Protein AF-A0A351VJR2-F1 (afdb_monomer)

Mean predicted aligned error: 14.45 Å

Sequence (163 aa):
MSDQQDYDGIKYRDEKKSPGIFRVLFVLLVVWGVIYMGYYLFSGWSSRSEADAARKARDEMKQTAHMAAEVSGAGVAGSGHKIETYIAAGKQLYGNLCVACHGESAKGGIGPDLTVSKFRYGKERPDITKSISEGRPGGMPAFSSQINREQIESLVEYVLSLK

Structure (mmCIF, N/CA/C/O backbone):
data_AF-A0A351VJR2-F1
#
_entry.id   AF-A0A351VJR2-F1
#
loop_
_atom_site.group_PDB
_atom_site.id
_atom_site.type_symbol
_atom_site.label_atom_id
_atom_site.label_alt_id
_atom_site.label_comp_id
_atom_site.label_asym_id
_atom_site.label_entity_id
_atom_site.label_seq_id
_atom_site.pdbx_PDB_ins_code
_atom_site.Cartn_x
_atom_site.Cartn_y
_atom_site.Cartn_z
_atom_site.occupancy
_atom_site.B_iso_or_equiv
_atom_site.auth_seq_id
_atom_site.auth_comp_id
_atom_site.auth_asym_id
_atom_site.auth_atom_id
_atom_site.pdbx_PDB_model_num
ATOM 1 N N . MET A 1 1 ? 50.748 -13.769 -37.964 1.00 44.12 1 MET A N 1
ATOM 2 C CA . MET A 1 1 ? 50.508 -14.557 -36.742 1.00 44.12 1 MET A CA 1
ATOM 3 C C . MET A 1 1 ? 49.679 -13.710 -35.794 1.00 44.12 1 MET A C 1
ATOM 5 O O . MET A 1 1 ? 50.152 -12.647 -35.422 1.00 44.12 1 MET A O 1
ATOM 9 N N . SER A 1 2 ? 48.442 -14.099 -35.483 1.00 56.88 2 SER A N 1
ATOM 10 C CA . SER A 1 2 ? 47.710 -13.514 -34.353 1.00 56.88 2 SER A CA 1
ATOM 11 C C . SER A 1 2 ? 48.223 -14.184 -33.083 1.00 56.88 2 SER A C 1
ATOM 13 O O . SER A 1 2 ? 48.148 -15.408 -32.982 1.00 56.88 2 SER A O 1
ATOM 15 N N . ASP A 1 3 ? 48.797 -13.391 -32.188 1.00 64.00 3 ASP A N 1
ATOM 16 C CA . ASP A 1 3 ? 49.239 -13.818 -30.863 1.00 64.00 3 ASP A CA 1
ATOM 17 C C . ASP A 1 3 ? 48.009 -14.336 -30.102 1.00 64.00 3 ASP A C 1
ATOM 19 O O . ASP A 1 3 ? 46.998 -13.647 -30.016 1.00 64.00 3 ASP A O 1
ATOM 23 N N . GLN A 1 4 ? 48.015 -15.601 -29.689 1.00 63.06 4 GLN A N 1
ATOM 24 C CA . GLN A 1 4 ? 46.906 -16.214 -28.961 1.00 63.06 4 GLN A CA 1
ATOM 25 C C . GLN A 1 4 ? 47.406 -16.445 -27.545 1.00 63.06 4 GLN A C 1
ATOM 27 O O . GLN A 1 4 ? 48.154 -17.391 -27.305 1.00 63.06 4 GLN A O 1
ATOM 32 N N . GLN A 1 5 ? 47.042 -15.547 -26.630 1.00 69.06 5 GLN A N 1
ATOM 33 C CA . GLN A 1 5 ? 47.442 -15.666 -25.235 1.00 69.06 5 GLN A CA 1
ATOM 34 C C . GLN A 1 5 ? 46.756 -16.880 -24.600 1.00 69.06 5 GLN A C 1
ATOM 36 O O . GLN A 1 5 ? 45.525 -16.987 -24.584 1.00 69.06 5 GLN A O 1
ATOM 41 N N . ASP A 1 6 ? 47.580 -17.807 -24.117 1.00 72.88 6 ASP A N 1
ATOM 42 C CA . ASP A 1 6 ? 47.162 -19.011 -23.411 1.00 72.88 6 ASP A CA 1
ATOM 43 C C . ASP A 1 6 ? 47.320 -18.768 -21.910 1.00 72.88 6 ASP A C 1
ATOM 45 O O . ASP A 1 6 ? 48.432 -18.606 -21.400 1.00 72.88 6 ASP A O 1
ATOM 49 N N . TYR A 1 7 ? 46.188 -18.698 -21.218 1.00 72.06 7 TYR A N 1
ATOM 50 C CA . TYR A 1 7 ? 46.136 -18.661 -19.765 1.00 72.06 7 TYR A CA 1
ATOM 51 C C . TYR A 1 7 ? 45.310 -19.858 -19.311 1.00 72.06 7 TYR A C 1
ATOM 53 O O . TYR A 1 7 ? 44.128 -19.954 -19.644 1.00 72.06 7 TYR A O 1
ATOM 61 N N . ASP A 1 8 ? 45.932 -20.762 -18.554 1.00 80.00 8 ASP A N 1
ATOM 62 C CA . ASP A 1 8 ? 45.262 -21.916 -17.936 1.00 80.00 8 ASP A CA 1
ATOM 63 C C . ASP A 1 8 ? 44.480 -22.795 -18.942 1.00 80.00 8 ASP A C 1
ATOM 65 O O . ASP A 1 8 ? 43.376 -23.269 -18.680 1.00 80.00 8 ASP A O 1
ATOM 69 N N . GLY A 1 9 ? 45.022 -22.962 -20.157 1.00 80.56 9 GLY A N 1
ATOM 70 C CA . GLY A 1 9 ? 44.431 -23.784 -21.217 1.00 80.56 9 GLY A CA 1
ATOM 71 C C . GLY A 1 9 ? 43.232 -23.152 -21.934 1.00 80.56 9 GLY A C 1
ATOM 72 O O . GLY A 1 9 ? 42.691 -23.754 -22.868 1.00 80.56 9 GLY A O 1
ATOM 73 N N . ILE A 1 10 ? 42.813 -21.942 -21.545 1.00 79.94 10 ILE A N 1
ATOM 74 C CA . ILE A 1 10 ? 41.771 -21.182 -22.236 1.00 79.94 10 ILE A CA 1
ATOM 75 C C . ILE A 1 10 ? 42.430 -20.295 -23.286 1.00 79.94 10 ILE A C 1
ATOM 77 O O . ILE A 1 10 ? 43.170 -19.357 -22.993 1.00 79.94 10 ILE A O 1
ATOM 81 N N . LYS A 1 11 ? 42.101 -20.580 -24.544 1.00 78.44 11 LYS A N 1
ATOM 82 C CA . LYS A 1 11 ? 42.585 -19.820 -25.690 1.00 78.44 11 LYS A CA 1
ATOM 83 C C . LYS A 1 11 ? 41.692 -18.614 -25.947 1.00 78.44 11 LYS A C 1
ATOM 85 O O . LYS A 1 11 ? 40.603 -18.751 -26.510 1.00 78.44 11 LYS A O 1
ATOM 90 N N . TYR A 1 12 ? 42.171 -17.426 -25.600 1.00 78.19 12 TYR A N 1
ATOM 91 C CA . TYR A 1 12 ? 41.471 -16.188 -25.920 1.00 78.19 12 TYR A CA 1
ATOM 92 C C . TYR A 1 12 ? 41.685 -15.844 -27.390 1.00 78.19 12 TYR A C 1
ATOM 94 O O . TYR A 1 12 ? 42.785 -15.943 -27.930 1.00 78.19 12 TYR A O 1
ATOM 102 N N . ARG A 1 13 ? 40.602 -15.505 -28.086 1.00 76.38 13 ARG A N 1
ATOM 103 C CA . ARG A 1 13 ? 40.703 -15.001 -29.452 1.00 76.38 13 ARG A CA 1
ATOM 104 C C . ARG A 1 13 ? 40.931 -13.500 -29.374 1.00 76.38 13 ARG A C 1
ATOM 106 O O . ARG A 1 13 ? 40.035 -12.782 -28.938 1.00 76.38 13 ARG A O 1
ATOM 113 N N . ASP A 1 14 ? 42.070 -13.042 -29.878 1.00 70.12 14 ASP A N 1
ATOM 114 C CA . ASP A 1 14 ? 42.384 -11.619 -30.038 1.00 70.12 14 ASP A CA 1
ATOM 115 C C . ASP A 1 14 ? 41.579 -10.994 -31.193 1.00 70.12 14 ASP A C 1
ATOM 117 O O . ASP A 1 14 ? 42.102 -10.504 -32.196 1.00 70.12 14 ASP A O 1
ATOM 121 N N . GLU A 1 15 ? 40.251 -11.014 -31.074 1.00 72.06 15 GLU A N 1
ATOM 122 C CA . GLU A 1 15 ? 39.351 -10.315 -31.983 1.00 72.06 15 GLU A CA 1
ATOM 123 C C . GLU A 1 15 ? 39.239 -8.850 -31.544 1.00 72.06 15 GLU A C 1
ATOM 125 O O . GLU A 1 15 ? 38.306 -8.421 -30.871 1.00 72.06 15 GLU A O 1
ATOM 130 N N . LYS A 1 16 ? 40.241 -8.056 -31.937 1.00 72.06 16 LYS A N 1
ATOM 131 C CA . LYS A 1 16 ? 40.398 -6.639 -31.553 1.00 72.06 16 LYS A CA 1
ATOM 132 C C . LYS A 1 16 ? 39.226 -5.734 -31.979 1.00 72.06 16 LYS A C 1
ATOM 134 O O . LYS A 1 16 ? 39.114 -4.598 -31.520 1.00 72.06 16 LYS A O 1
ATOM 139 N N . LYS A 1 17 ? 38.366 -6.196 -32.892 1.00 78.31 17 LYS A N 1
ATOM 140 C CA . LYS A 1 17 ? 37.280 -5.417 -33.497 1.00 78.31 17 LYS A CA 1
ATOM 141 C C . LYS A 1 17 ? 35.935 -5.913 -32.969 1.00 78.31 17 LYS A C 1
ATOM 143 O O . LYS A 1 17 ? 35.483 -6.984 -33.344 1.00 78.31 17 LYS A O 1
ATOM 148 N N . SER A 1 18 ? 35.259 -5.100 -32.157 1.00 81.44 18 SER A N 1
ATOM 149 C CA . SER A 1 18 ? 33.930 -5.447 -31.636 1.00 81.44 18 SER A CA 1
ATOM 150 C C . SER A 1 18 ? 32.904 -5.659 -32.762 1.00 81.44 18 SER A C 1
ATOM 152 O O . SER A 1 18 ? 33.013 -5.001 -33.807 1.00 81.44 18 SER A O 1
ATOM 154 N N . PRO A 1 19 ? 31.886 -6.521 -32.580 1.00 88.44 19 PRO A N 1
ATOM 155 C CA . PRO A 1 19 ? 30.854 -6.758 -33.588 1.00 88.44 19 PRO A CA 1
ATOM 156 C C . PRO A 1 19 ? 30.197 -5.452 -34.057 1.00 88.44 19 PRO A C 1
ATOM 158 O O . PRO A 1 19 ? 29.906 -4.564 -33.255 1.00 88.44 19 PRO A O 1
ATOM 161 N N . GLY A 1 20 ? 29.958 -5.309 -35.365 1.00 88.81 20 GLY A N 1
ATOM 162 C CA . GLY A 1 20 ? 29.411 -4.068 -35.937 1.00 88.81 20 GLY A CA 1
ATOM 163 C C . GLY A 1 20 ? 28.050 -3.684 -35.347 1.00 88.81 20 GLY A C 1
ATOM 164 O O . GLY A 1 20 ? 27.839 -2.525 -34.998 1.00 88.81 20 GLY A O 1
ATOM 165 N N . ILE A 1 21 ? 27.176 -4.676 -35.143 1.00 90.94 21 ILE A N 1
ATOM 166 C CA . ILE A 1 21 ? 25.857 -4.484 -34.525 1.00 90.94 21 ILE A CA 1
ATOM 167 C C . ILE A 1 21 ? 25.976 -3.932 -33.099 1.00 90.94 21 ILE A C 1
ATOM 169 O O . ILE A 1 21 ? 25.245 -3.022 -32.726 1.00 90.94 21 ILE A O 1
ATOM 173 N N . PHE A 1 22 ? 26.955 -4.418 -32.328 1.00 91.31 22 PHE A N 1
ATOM 174 C CA . PHE A 1 22 ? 27.180 -3.982 -30.953 1.00 91.31 22 PHE A CA 1
ATOM 175 C C . PHE A 1 22 ? 27.581 -2.507 -30.905 1.00 91.31 22 PHE A C 1
ATOM 177 O O . PHE A 1 22 ? 27.059 -1.752 -30.093 1.00 91.31 22 PHE A O 1
ATOM 184 N N . ARG A 1 23 ? 28.449 -2.066 -31.824 1.00 91.12 23 ARG A N 1
ATOM 185 C CA . ARG A 1 23 ? 28.842 -0.653 -31.915 1.00 91.12 23 ARG A CA 1
ATOM 186 C C . ARG A 1 23 ? 27.672 0.255 -32.285 1.00 91.12 23 ARG A C 1
ATOM 188 O O . ARG A 1 23 ? 27.536 1.316 -31.688 1.00 91.12 23 ARG A O 1
ATOM 195 N N . VAL A 1 24 ? 26.819 -0.165 -33.220 1.00 94.56 24 VAL A N 1
ATOM 196 C CA . VAL A 1 24 ? 25.620 0.601 -33.599 1.00 94.56 24 VAL A CA 1
ATOM 197 C C . VAL A 1 24 ? 24.644 0.703 -32.428 1.00 94.56 24 VAL A C 1
ATOM 199 O O . VAL A 1 24 ? 24.216 1.806 -32.103 1.00 94.56 24 VAL A O 1
ATOM 202 N N . LEU A 1 25 ? 24.341 -0.412 -31.754 1.00 95.25 25 LEU A N 1
ATOM 203 C CA . LEU A 1 25 ? 23.444 -0.422 -30.594 1.00 95.25 25 LEU A CA 1
ATOM 204 C C . LEU A 1 25 ? 23.984 0.436 -29.445 1.00 95.25 25 LEU A C 1
ATOM 206 O O . LEU A 1 25 ? 23.231 1.200 -28.847 1.00 95.25 25 LEU A O 1
ATOM 210 N N . PHE A 1 26 ? 25.287 0.350 -29.170 1.00 95.00 26 PHE A N 1
ATOM 211 C CA . PHE A 1 26 ? 25.934 1.144 -28.129 1.00 95.00 26 PHE A CA 1
ATOM 212 C C . PHE A 1 26 ? 25.830 2.648 -28.413 1.00 95.00 26 PHE A C 1
ATOM 214 O O . PHE A 1 26 ? 25.405 3.410 -27.548 1.00 95.00 26 PHE A O 1
ATOM 221 N N . VAL A 1 27 ? 26.150 3.081 -29.638 1.00 96.00 27 VAL A N 1
ATOM 222 C CA . VAL A 1 27 ? 26.054 4.499 -30.021 1.00 96.00 27 VAL A CA 1
ATOM 223 C C . VAL A 1 27 ? 24.601 4.978 -30.025 1.00 96.00 27 VAL A C 1
ATOM 225 O O . VAL A 1 27 ? 24.332 6.078 -29.550 1.00 96.00 27 VAL A O 1
ATOM 228 N N . LEU A 1 28 ? 23.657 4.157 -30.493 1.00 97.38 28 LEU A N 1
ATOM 229 C CA . LEU A 1 28 ? 22.229 4.485 -30.470 1.00 97.38 28 LEU A CA 1
ATOM 230 C C . LEU A 1 28 ? 21.750 4.726 -29.035 1.00 97.38 28 LEU A C 1
ATOM 232 O O . LEU A 1 28 ? 21.134 5.753 -28.774 1.00 97.38 28 LEU A O 1
ATOM 236 N N . LEU A 1 29 ? 22.077 3.831 -28.100 1.00 97.56 29 LEU A N 1
ATOM 237 C CA . LEU A 1 29 ? 21.681 3.968 -26.698 1.00 97.56 29 LEU A CA 1
ATOM 238 C C . LEU A 1 29 ? 22.261 5.234 -26.056 1.00 97.56 29 LEU A C 1
ATOM 240 O O . LEU A 1 29 ? 21.551 5.935 -25.337 1.00 97.56 29 LEU A O 1
ATOM 244 N N . VAL A 1 30 ? 23.520 5.566 -26.355 1.00 97.19 30 VAL A N 1
ATOM 245 C CA . VAL A 1 30 ? 24.149 6.804 -25.873 1.00 97.19 30 VAL A CA 1
ATOM 246 C C . VAL A 1 30 ? 23.442 8.037 -26.443 1.00 97.19 30 VAL A C 1
ATOM 248 O O . VAL A 1 30 ? 23.075 8.931 -25.684 1.00 97.19 30 VAL A O 1
ATOM 251 N N . VAL A 1 31 ? 23.195 8.082 -27.756 1.00 97.81 31 VAL A N 1
ATOM 252 C CA . VAL A 1 31 ? 22.493 9.205 -28.404 1.00 97.81 31 VAL A CA 1
ATOM 253 C C . VAL A 1 31 ? 21.067 9.343 -27.869 1.00 97.81 31 VAL A C 1
ATOM 255 O O . VAL A 1 31 ? 20.645 10.445 -27.525 1.00 97.81 31 VAL A O 1
ATOM 258 N N . TRP A 1 32 ? 20.342 8.232 -27.732 1.00 97.62 32 TRP A N 1
ATOM 259 C CA . TRP A 1 32 ? 18.997 8.210 -27.164 1.00 97.62 32 TRP A CA 1
ATOM 260 C C . TRP A 1 32 ? 18.988 8.712 -25.718 1.00 97.62 32 TRP A C 1
ATOM 262 O O . TRP A 1 32 ? 18.158 9.547 -25.378 1.00 97.62 32 TRP A O 1
ATOM 272 N N . GLY A 1 33 ? 19.948 8.285 -24.892 1.00 97.06 33 GLY A N 1
ATOM 273 C CA . GLY A 1 33 ? 20.087 8.747 -23.511 1.00 97.06 33 GLY A CA 1
ATOM 274 C C . GLY A 1 33 ? 20.355 10.250 -23.405 1.00 97.06 33 GLY A C 1
ATOM 275 O O . GLY A 1 33 ? 19.752 10.919 -22.568 1.00 97.06 33 GLY A O 1
ATOM 276 N N . VAL A 1 34 ? 21.199 10.807 -24.28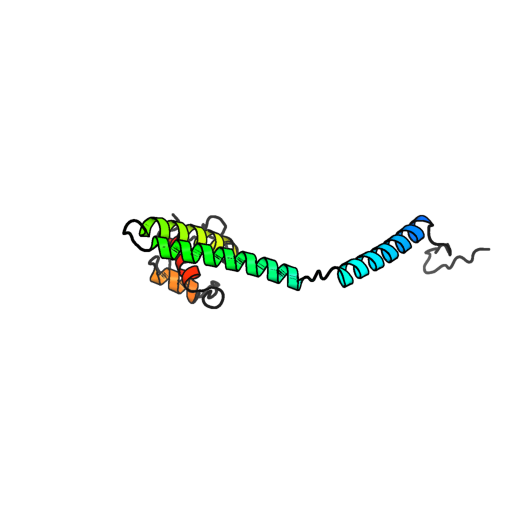1 1.00 96.81 34 VAL A N 1
ATOM 277 C CA . VAL A 1 34 ? 21.468 12.257 -24.323 1.00 96.81 34 VAL A CA 1
ATOM 278 C C . VAL A 1 34 ? 20.227 13.040 -24.760 1.00 96.81 34 VAL A C 1
ATOM 280 O O . VAL A 1 34 ? 19.892 14.045 -24.134 1.00 96.81 34 VAL A O 1
ATOM 283 N N . ILE A 1 35 ? 19.510 12.569 -25.785 1.00 96.06 35 ILE A N 1
ATOM 284 C CA . ILE A 1 35 ? 18.254 13.188 -26.241 1.00 96.06 35 ILE A CA 1
ATOM 285 C C . ILE A 1 35 ? 17.192 13.128 -25.138 1.00 96.06 35 ILE A C 1
ATOM 287 O O . ILE A 1 35 ? 16.550 14.137 -24.853 1.00 96.06 35 ILE A O 1
ATOM 291 N N . TYR A 1 36 ? 17.031 11.972 -24.492 1.00 94.12 36 TYR A N 1
ATOM 292 C CA . TYR A 1 36 ? 16.092 11.764 -23.391 1.00 94.12 36 TYR A CA 1
ATOM 293 C C . TYR A 1 36 ? 16.409 12.700 -22.219 1.00 94.12 36 TYR A C 1
ATOM 295 O O . TYR A 1 36 ? 15.531 13.415 -21.743 1.00 94.12 36 TYR A O 1
ATOM 303 N N . MET A 1 37 ? 17.677 12.775 -21.802 1.00 91.62 37 MET A N 1
ATOM 304 C CA . MET A 1 37 ? 18.111 13.682 -20.737 1.00 91.62 37 MET A CA 1
ATOM 305 C C . MET A 1 37 ? 17.835 15.149 -21.094 1.00 91.62 37 MET A C 1
ATOM 307 O O . MET A 1 37 ? 17.293 15.885 -20.275 1.00 91.62 37 MET A O 1
ATOM 311 N N . GLY A 1 38 ? 18.145 15.571 -22.325 1.00 93.81 38 GLY A N 1
ATOM 312 C CA . GLY A 1 38 ? 17.841 16.922 -22.802 1.00 93.81 38 GLY A CA 1
ATOM 313 C C . GLY A 1 38 ? 16.341 17.222 -22.779 1.00 93.81 38 GLY A C 1
ATOM 314 O O . GLY A 1 38 ? 15.923 18.236 -22.225 1.00 93.81 38 GLY A O 1
ATOM 315 N N . TYR A 1 39 ? 15.515 16.315 -23.303 1.00 92.50 39 TYR A N 1
ATOM 316 C CA . TYR A 1 39 ? 14.058 16.453 -23.279 1.00 92.50 39 TYR A CA 1
ATOM 317 C C . TYR A 1 39 ? 13.524 16.637 -21.852 1.00 92.50 39 TYR A C 1
ATOM 319 O O . TYR A 1 39 ? 12.738 17.550 -21.603 1.00 92.50 39 TYR A O 1
ATOM 327 N N . TYR A 1 40 ? 13.977 15.829 -20.891 1.00 87.38 40 TYR A N 1
ATOM 328 C CA . TYR A 1 40 ? 13.522 15.933 -19.502 1.00 87.38 40 TYR A CA 1
ATOM 329 C C . TYR A 1 40 ? 14.081 17.149 -18.751 1.00 87.38 40 TYR A C 1
ATOM 331 O O . TYR A 1 40 ? 13.397 17.683 -17.883 1.00 87.38 40 TYR A O 1
ATOM 339 N N . LEU A 1 41 ? 15.262 17.655 -19.121 1.00 86.00 41 LEU A N 1
ATOM 340 C CA . LEU A 1 41 ? 15.796 18.906 -18.570 1.00 86.00 41 LEU A CA 1
ATOM 341 C C . LEU A 1 41 ? 15.013 20.142 -19.039 1.00 86.00 41 LEU A C 1
ATOM 343 O O . LEU A 1 41 ? 14.801 21.058 -18.248 1.00 86.00 41 LEU A O 1
ATOM 347 N N . PHE A 1 42 ? 14.569 20.175 -20.299 1.00 85.31 42 PHE A N 1
ATOM 348 C CA . PHE A 1 42 ? 13.882 21.343 -20.872 1.00 85.31 42 PHE A CA 1
ATOM 349 C C . PHE A 1 42 ? 12.348 21.263 -20.835 1.00 85.31 42 PHE A C 1
ATOM 351 O O . PHE A 1 42 ? 11.690 22.296 -20.929 1.00 85.31 42 PHE A O 1
ATOM 358 N N . SER A 1 43 ? 11.756 20.078 -20.671 1.00 84.38 43 SER A N 1
ATOM 359 C CA . SER A 1 43 ? 10.292 19.908 -20.593 1.00 84.38 43 SER A CA 1
ATOM 360 C C . SER A 1 43 ? 9.680 20.351 -19.260 1.00 84.38 43 SER A C 1
ATOM 362 O O . SER A 1 43 ? 8.458 20.412 -19.144 1.00 84.38 43 SER A O 1
ATOM 364 N N . GLY A 1 44 ? 10.499 20.637 -18.242 1.00 80.12 44 GLY A N 1
ATOM 365 C CA . GLY A 1 44 ? 10.024 21.010 -16.904 1.00 80.12 44 GLY A CA 1
ATOM 366 C C . GLY A 1 44 ? 9.369 19.860 -16.131 1.00 80.12 44 GLY A C 1
ATOM 367 O O . GLY A 1 44 ? 8.878 20.068 -15.020 1.00 80.12 44 GLY A O 1
ATOM 368 N N . TRP A 1 45 ? 9.375 18.644 -16.687 1.00 78.62 45 TRP A N 1
ATOM 369 C CA . TRP A 1 45 ? 8.915 17.453 -15.990 1.00 78.62 45 TRP A CA 1
ATOM 370 C C . TRP A 1 45 ? 9.900 17.085 -14.881 1.00 78.62 45 TRP A C 1
ATOM 372 O O . TRP A 1 45 ? 11.105 16.961 -15.090 1.00 78.62 45 TRP A O 1
ATOM 382 N N . SER A 1 46 ? 9.373 16.880 -13.679 1.00 82.69 46 SER A N 1
ATOM 383 C CA . SER A 1 46 ? 10.130 16.349 -12.550 1.00 82.69 46 SER A CA 1
ATOM 384 C C . SER A 1 46 ? 9.283 15.345 -11.776 1.00 82.69 46 SER A C 1
ATOM 386 O O . SER A 1 46 ? 8.076 15.529 -11.616 1.00 82.69 46 SER A O 1
ATOM 388 N N . SER A 1 47 ? 9.915 14.319 -11.205 1.00 81.94 47 SER A N 1
ATOM 389 C CA . SER A 1 47 ? 9.227 13.344 -10.341 1.00 81.94 47 SER A CA 1
ATOM 390 C C . SER A 1 47 ? 8.443 14.018 -9.203 1.00 81.94 47 SER A C 1
ATOM 392 O O . SER A 1 47 ? 7.364 13.566 -8.822 1.00 81.94 47 SER A O 1
ATOM 394 N N . ARG A 1 48 ? 8.942 15.156 -8.703 1.00 74.00 48 ARG A N 1
ATOM 395 C CA . ARG A 1 48 ? 8.270 15.947 -7.671 1.00 74.00 48 ARG A CA 1
ATOM 396 C C . ARG A 1 48 ? 7.015 16.643 -8.199 1.00 74.00 48 ARG A C 1
ATOM 398 O O . ARG A 1 48 ? 5.993 16.565 -7.535 1.00 74.00 48 ARG A O 1
ATOM 405 N N . SER A 1 49 ? 7.045 17.205 -9.411 1.00 81.56 49 SER A N 1
ATOM 406 C CA . SER A 1 49 ? 5.844 17.775 -10.046 1.00 81.56 49 SER A CA 1
ATOM 407 C C . SER A 1 49 ? 4.735 16.740 -10.273 1.00 81.56 49 SER A C 1
ATOM 409 O O . SER A 1 49 ? 3.561 17.052 -10.092 1.00 81.56 49 SER A O 1
ATOM 411 N N . GLU A 1 50 ? 5.094 15.491 -10.580 1.00 79.19 50 GLU A N 1
ATOM 412 C CA . GLU A 1 50 ? 4.131 14.398 -10.744 1.00 79.19 50 GLU A CA 1
ATOM 413 C C . GLU A 1 50 ? 3.572 13.920 -9.396 1.00 79.19 50 GLU A C 1
ATOM 415 O O . GLU A 1 50 ? 2.364 13.739 -9.238 1.00 79.19 50 GLU A O 1
ATOM 420 N N . ALA A 1 51 ? 4.431 13.805 -8.379 1.00 81.25 51 ALA A N 1
ATOM 421 C CA . ALA A 1 51 ? 4.001 13.505 -7.018 1.00 81.25 51 ALA A CA 1
ATOM 422 C C . ALA A 1 51 ? 3.097 14.608 -6.440 1.00 81.25 51 ALA A C 1
ATOM 424 O O . ALA A 1 51 ? 2.118 14.300 -5.757 1.00 81.25 51 ALA A O 1
ATOM 425 N N . ASP A 1 52 ? 3.400 15.875 -6.724 1.00 82.12 52 ASP A N 1
ATOM 426 C CA . ASP A 1 52 ? 2.617 17.031 -6.291 1.00 82.12 52 ASP A CA 1
ATOM 427 C C . ASP A 1 52 ? 1.268 17.092 -7.022 1.00 82.12 52 ASP A C 1
ATOM 429 O O . ASP A 1 52 ? 0.243 17.332 -6.382 1.00 82.12 52 ASP A O 1
ATOM 433 N N . ALA A 1 53 ? 1.226 16.783 -8.323 1.00 83.00 53 ALA A N 1
ATOM 434 C CA . ALA A 1 53 ? -0.024 16.638 -9.072 1.00 83.00 53 ALA A CA 1
ATOM 435 C C . ALA A 1 53 ? -0.895 15.500 -8.508 1.00 83.00 53 ALA A C 1
ATOM 437 O O . ALA A 1 53 ? -2.085 15.692 -8.255 1.00 83.00 53 ALA A O 1
ATOM 438 N N . ALA A 1 54 ? -0.298 14.341 -8.209 1.00 81.88 54 ALA A N 1
ATOM 439 C CA . ALA A 1 54 ? -1.001 13.218 -7.592 1.00 81.88 54 ALA A CA 1
ATOM 440 C C . ALA A 1 54 ? -1.479 13.518 -6.157 1.00 81.88 54 ALA A C 1
ATOM 442 O O . ALA A 1 54 ? -2.504 12.993 -5.720 1.00 81.88 54 ALA A O 1
ATOM 443 N N . ARG A 1 55 ? -0.750 14.344 -5.390 1.00 82.69 55 ARG A N 1
ATOM 444 C CA . ARG A 1 55 ? -1.180 14.822 -4.063 1.00 82.69 55 ARG A CA 1
ATOM 445 C C . ARG A 1 55 ? -2.368 15.770 -4.173 1.00 82.69 55 ARG A C 1
ATOM 447 O O . ARG A 1 55 ? -3.373 15.497 -3.529 1.00 82.69 55 ARG A O 1
ATOM 454 N N . LYS A 1 56 ? -2.293 16.790 -5.035 1.00 83.88 56 LYS A N 1
ATOM 455 C CA . LYS A 1 56 ? -3.403 17.730 -5.269 1.00 83.88 56 LYS A CA 1
ATOM 456 C C . LYS A 1 56 ? -4.679 17.008 -5.693 1.00 83.88 56 LYS A C 1
ATOM 458 O O . LYS A 1 56 ? -5.711 17.222 -5.074 1.00 83.88 56 LYS A O 1
ATOM 463 N N . ALA A 1 57 ? -4.586 16.069 -6.637 1.00 80.75 57 ALA A N 1
ATOM 464 C CA . ALA A 1 57 ? -5.736 15.268 -7.060 1.00 80.75 57 ALA A CA 1
ATOM 465 C C . ALA A 1 57 ? -6.367 14.476 -5.895 1.00 80.75 57 ALA A C 1
ATOM 467 O O . ALA A 1 57 ? -7.587 14.412 -5.766 1.00 80.75 57 ALA A O 1
ATOM 468 N N . ARG A 1 58 ? -5.549 13.896 -5.002 1.00 79.31 58 ARG A N 1
ATOM 469 C CA . ARG A 1 58 ? -6.051 13.214 -3.795 1.00 79.31 58 ARG A CA 1
ATOM 470 C C . ARG A 1 58 ? -6.673 14.177 -2.787 1.00 79.31 58 ARG A C 1
ATOM 472 O O . ARG A 1 58 ? -7.669 13.819 -2.165 1.00 79.31 58 ARG A O 1
ATOM 479 N N . ASP A 1 59 ? -6.091 15.355 -2.600 1.00 81.31 59 ASP A N 1
ATOM 480 C CA . ASP A 1 59 ? -6.588 16.345 -1.645 1.00 81.31 59 ASP A CA 1
ATOM 481 C C . ASP A 1 59 ? -7.907 16.969 -2.126 1.00 81.31 59 ASP A C 1
ATOM 483 O O . ASP A 1 59 ? -8.829 17.114 -1.328 1.00 81.31 59 ASP A O 1
ATOM 487 N N . GLU A 1 60 ? -8.064 17.214 -3.429 1.00 73.44 60 GLU A N 1
ATOM 488 C CA . GLU A 1 60 ? -9.331 17.638 -4.045 1.00 73.44 60 GLU A CA 1
ATOM 489 C C . GLU A 1 60 ? -10.426 16.565 -3.897 1.00 73.44 60 GLU A C 1
ATOM 491 O O . GLU A 1 60 ? -11.569 16.872 -3.542 1.00 73.44 60 GLU A O 1
ATOM 496 N N . MET A 1 61 ? -10.083 15.282 -4.068 1.00 70.06 61 MET A N 1
ATOM 497 C CA . MET A 1 61 ? -11.018 14.180 -3.797 1.00 70.06 61 MET A CA 1
ATOM 498 C C . MET A 1 61 ? -11.419 14.104 -2.318 1.00 70.06 61 MET A C 1
ATOM 500 O O . MET A 1 61 ? -12.577 13.844 -1.998 1.00 70.06 61 MET A O 1
ATOM 504 N N . LYS A 1 62 ? -10.487 14.356 -1.394 1.00 76.12 62 LYS A N 1
ATOM 505 C CA . LYS A 1 62 ? -10.813 14.426 0.037 1.00 76.12 62 LYS A CA 1
ATOM 506 C C . LYS A 1 62 ? -11.710 15.618 0.342 1.00 76.12 62 LYS A C 1
ATOM 508 O O . LYS A 1 62 ? -12.681 15.454 1.066 1.00 76.12 62 LYS A O 1
ATOM 513 N N . GLN A 1 63 ? -11.428 16.798 -0.209 1.00 71.56 63 GLN A N 1
ATOM 514 C CA . GLN A 1 63 ? -12.233 18.001 0.022 1.00 71.56 63 GLN A CA 1
ATOM 515 C C . GLN A 1 63 ? -13.666 17.832 -0.482 1.00 71.56 63 GLN A C 1
ATOM 517 O O . GLN A 1 63 ? -14.605 18.113 0.256 1.00 71.56 63 GLN A O 1
ATOM 522 N N . THR A 1 64 ? -13.849 17.300 -1.690 1.00 67.38 64 THR A N 1
ATOM 523 C CA . THR A 1 64 ? -15.187 17.004 -2.226 1.00 67.38 64 THR A CA 1
ATOM 524 C C . THR A 1 64 ? -15.926 15.962 -1.382 1.00 67.38 64 THR A C 1
ATOM 526 O O . THR A 1 64 ? -17.113 16.136 -1.110 1.00 67.38 64 THR A O 1
ATOM 529 N N . ALA A 1 65 ? -15.231 14.937 -0.876 1.00 62.34 65 ALA A N 1
ATOM 530 C CA . ALA A 1 65 ? -15.802 13.964 0.056 1.00 62.34 65 ALA A CA 1
ATOM 531 C C . ALA A 1 65 ? -16.162 14.574 1.426 1.00 62.34 65 ALA A C 1
ATOM 533 O O . ALA A 1 65 ? -17.221 14.264 1.969 1.00 62.34 65 ALA A O 1
ATOM 534 N N . HIS A 1 66 ? -15.331 15.466 1.976 1.00 60.88 66 HIS A N 1
ATOM 535 C CA . HIS A 1 66 ? -15.616 16.178 3.226 1.0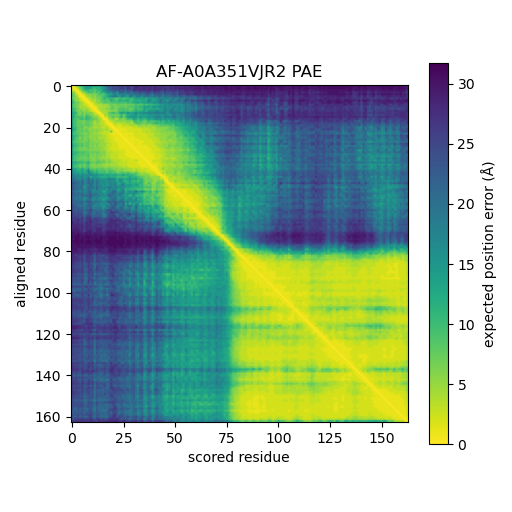0 60.88 66 HIS A CA 1
ATOM 536 C C . HIS A 1 66 ? -16.809 17.131 3.074 1.00 60.88 66 HIS A C 1
ATOM 538 O O . HIS A 1 66 ? -17.694 17.126 3.926 1.00 60.88 66 HIS A O 1
ATOM 544 N N . MET A 1 67 ? -16.893 17.874 1.966 1.00 59.91 67 MET A N 1
ATOM 545 C CA . MET A 1 67 ? -18.040 18.740 1.670 1.00 59.91 67 MET A CA 1
ATOM 546 C C . MET A 1 67 ? -19.326 17.928 1.471 1.00 59.91 67 MET A C 1
ATOM 548 O O . MET A 1 67 ? -20.373 18.297 1.997 1.00 59.91 67 MET A O 1
ATOM 552 N N . ALA A 1 68 ? -19.257 16.788 0.776 1.00 56.06 68 ALA A N 1
ATOM 553 C CA . ALA A 1 68 ? -20.397 15.884 0.639 1.00 56.06 68 ALA A CA 1
ATOM 554 C C . ALA A 1 68 ? -20.840 15.310 1.998 1.00 56.06 68 ALA A C 1
ATOM 556 O O . ALA A 1 68 ? -22.037 15.236 2.277 1.00 56.06 68 ALA A O 1
ATOM 557 N N . ALA A 1 69 ? -19.894 14.952 2.871 1.00 55.84 69 ALA A N 1
ATOM 558 C CA . ALA A 1 69 ? -20.184 14.454 4.213 1.00 55.84 69 ALA A CA 1
ATOM 559 C C . ALA A 1 69 ? -20.808 15.525 5.129 1.00 55.84 69 ALA A C 1
ATOM 561 O O . ALA A 1 69 ? -21.694 15.199 5.920 1.00 55.84 69 ALA A O 1
ATOM 562 N N . GLU A 1 70 ? -20.394 16.789 5.006 1.00 51.44 70 GLU A N 1
ATOM 563 C CA . GLU A 1 70 ? -20.949 17.915 5.768 1.00 51.44 70 GLU A CA 1
ATOM 564 C C . GLU A 1 70 ? -22.383 18.251 5.325 1.00 51.44 70 GLU A C 1
ATOM 566 O O . GLU A 1 70 ? -23.275 18.390 6.161 1.00 51.44 70 GLU A O 1
ATOM 571 N N . VAL A 1 71 ? -22.646 18.253 4.012 1.00 58.25 71 VAL A N 1
ATOM 572 C CA . VAL A 1 71 ? -23.994 18.458 3.441 1.00 58.25 71 VAL A CA 1
ATOM 573 C C . VAL A 1 71 ? -24.952 17.313 3.803 1.00 58.25 71 VAL A C 1
ATOM 575 O O . VAL A 1 71 ? -26.151 17.527 3.969 1.00 58.25 71 VAL A O 1
ATOM 578 N N . SER A 1 72 ? -24.428 16.102 4.004 1.00 53.69 72 SER A N 1
ATOM 579 C CA . SER A 1 72 ? -25.206 14.924 4.419 1.00 53.69 72 SER A CA 1
ATOM 580 C C . SER A 1 72 ? -25.526 14.892 5.924 1.00 53.69 72 SER A C 1
ATOM 582 O O . SER A 1 72 ? -26.215 13.987 6.394 1.00 53.69 72 SER A O 1
ATOM 584 N N . GLY A 1 73 ? -25.017 15.853 6.704 1.00 45.59 73 GLY A N 1
ATOM 585 C CA . GLY A 1 73 ? -25.070 15.874 8.169 1.00 45.59 73 GLY A CA 1
ATOM 586 C C . GLY A 1 73 ? -26.424 16.212 8.808 1.00 45.59 73 GLY A C 1
ATOM 587 O O . GLY A 1 73 ? -26.512 16.219 10.035 1.00 45.59 73 GLY A O 1
ATOM 588 N N . ALA A 1 74 ? -27.485 16.452 8.035 1.00 44.78 74 ALA A N 1
ATOM 589 C CA . ALA A 1 74 ? -28.815 16.772 8.558 1.00 44.78 74 ALA A CA 1
ATOM 590 C C . ALA A 1 74 ? -29.844 15.686 8.198 1.00 44.78 74 ALA A C 1
ATOM 592 O O . ALA A 1 74 ? -30.619 15.833 7.257 1.00 44.78 74 ALA A O 1
ATOM 593 N N . GLY A 1 75 ? -29.885 14.587 8.959 1.00 37.62 75 GLY A N 1
ATOM 594 C CA . GLY A 1 75 ? -31.005 13.645 8.876 1.00 37.62 75 GLY A CA 1
ATOM 595 C C . GLY A 1 75 ? -30.727 12.258 9.449 1.00 37.62 75 GLY A C 1
ATOM 596 O O . GLY A 1 75 ? -29.806 11.563 9.037 1.00 37.62 75 GLY A O 1
ATOM 597 N N . VAL A 1 76 ? -31.586 11.822 10.367 1.00 46.28 76 VAL A N 1
ATOM 598 C CA . VAL A 1 76 ? -31.552 10.591 11.186 1.00 46.28 76 VAL A CA 1
ATOM 599 C C . VAL A 1 76 ? -31.601 9.255 10.387 1.00 46.28 76 VAL A C 1
ATOM 601 O O . VAL A 1 76 ? -31.721 8.184 10.967 1.00 46.28 76 VAL A O 1
ATOM 604 N N . ALA A 1 77 ? -31.387 9.270 9.067 1.00 46.69 77 ALA A N 1
ATOM 605 C CA . ALA A 1 77 ? -31.137 8.083 8.232 1.00 46.69 77 ALA A CA 1
ATOM 606 C C . ALA A 1 77 ? -29.630 7.754 8.048 1.00 46.69 77 ALA A C 1
ATOM 608 O O . ALA A 1 77 ? -29.277 6.760 7.418 1.00 46.69 77 ALA A O 1
ATOM 609 N N . GLY A 1 78 ? -28.728 8.585 8.589 1.00 47.19 78 GLY A N 1
ATOM 610 C CA . GLY A 1 78 ? -27.289 8.553 8.296 1.00 47.19 78 GLY A CA 1
ATOM 611 C C . GLY A 1 78 ? -26.417 7.550 9.067 1.00 47.19 78 GLY A C 1
ATOM 612 O O . GLY A 1 78 ? -25.229 7.464 8.765 1.00 47.19 78 GLY A O 1
ATOM 613 N N . SER A 1 79 ? -26.931 6.791 10.047 1.00 54.69 79 SER A N 1
ATOM 614 C CA . SER A 1 79 ? -26.076 5.864 10.819 1.00 54.69 79 SER A CA 1
ATOM 615 C C . SER A 1 79 ? -25.754 4.574 10.059 1.00 54.69 79 SER A C 1
ATOM 617 O O . SER A 1 79 ? -24.602 4.155 10.057 1.00 54.69 79 SER A O 1
ATOM 619 N N . GLY A 1 80 ? -26.728 3.984 9.358 1.00 58.44 80 GLY A N 1
ATOM 620 C CA . GLY A 1 80 ? -26.525 2.758 8.576 1.00 58.44 80 GLY A CA 1
ATOM 621 C C . GLY A 1 80 ? -25.567 2.967 7.404 1.00 58.44 80 GLY A C 1
ATOM 622 O O . GLY A 1 80 ? -24.627 2.197 7.231 1.00 58.44 80 GLY A O 1
ATOM 623 N N . HIS A 1 81 ? -25.736 4.075 6.673 1.00 64.38 81 HIS A N 1
ATOM 624 C CA . HIS A 1 81 ? -24.831 4.441 5.584 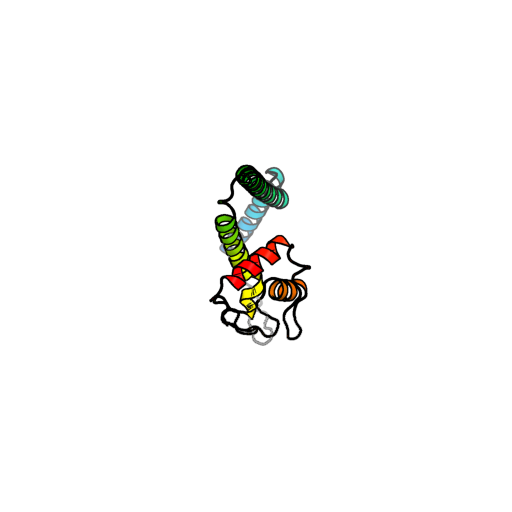1.00 64.38 81 HIS A CA 1
ATOM 625 C C . HIS A 1 81 ? -23.414 4.730 6.096 1.00 64.38 81 HIS A C 1
ATOM 627 O O . HIS A 1 81 ? -22.441 4.250 5.518 1.00 64.38 81 HIS A O 1
ATOM 633 N N . LYS A 1 82 ? -23.277 5.432 7.233 1.00 73.44 82 LYS A N 1
ATOM 634 C CA . LYS A 1 82 ? -21.967 5.609 7.869 1.00 73.44 82 LYS A CA 1
ATOM 635 C C . LYS A 1 82 ? -21.339 4.264 8.230 1.00 73.44 82 LYS A C 1
ATOM 637 O O . LYS A 1 82 ? -20.193 4.037 7.861 1.00 73.44 82 LYS A O 1
ATOM 642 N N . ILE A 1 83 ? -22.065 3.352 8.876 1.00 78.62 83 ILE A N 1
ATOM 643 C CA . ILE A 1 83 ? -21.526 2.037 9.262 1.00 78.62 83 ILE 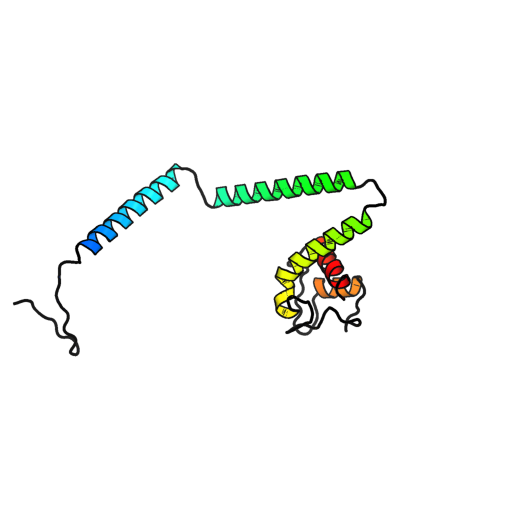A CA 1
ATOM 644 C C . ILE A 1 83 ? -21.018 1.262 8.037 1.00 78.62 83 ILE A C 1
ATOM 646 O O . ILE A 1 83 ? -19.900 0.755 8.073 1.00 78.62 83 ILE A O 1
ATOM 650 N N . GLU A 1 84 ? -21.762 1.232 6.929 1.00 83.31 84 GLU A N 1
ATOM 651 C CA . GLU A 1 84 ? -21.293 0.589 5.692 1.00 83.31 84 GLU A CA 1
ATOM 652 C C . GLU A 1 84 ? -20.019 1.239 5.135 1.00 83.31 84 GLU A C 1
ATOM 654 O O . GLU A 1 84 ? -19.090 0.530 4.741 1.00 83.31 84 GLU A O 1
ATOM 659 N N . THR A 1 85 ? -19.922 2.574 5.162 1.00 85.88 85 THR A N 1
ATOM 660 C CA . THR A 1 85 ? -18.691 3.268 4.747 1.00 85.88 85 THR A CA 1
ATOM 661 C C . THR A 1 85 ? -17.499 2.942 5.654 1.00 85.88 85 THR A C 1
ATOM 663 O O . THR A 1 85 ? -16.403 2.699 5.144 1.00 85.88 85 THR A O 1
ATOM 666 N N . TYR A 1 86 ? -17.704 2.842 6.973 1.00 87.75 86 TYR A N 1
ATOM 667 C CA . TYR A 1 86 ? -16.665 2.444 7.930 1.00 87.75 86 TYR A CA 1
ATOM 668 C C . TYR A 1 86 ? -16.224 0.990 7.721 1.00 87.75 86 TYR A C 1
ATOM 670 O O . TYR A 1 86 ? -15.026 0.714 7.731 1.00 87.75 86 TYR A O 1
ATOM 678 N N . ILE A 1 87 ? -17.156 0.068 7.455 1.00 91.69 87 ILE A N 1
ATOM 679 C CA . ILE A 1 87 ? -16.844 -1.337 7.148 1.00 91.69 87 ILE A CA 1
ATOM 680 C C . ILE A 1 87 ? -16.030 -1.437 5.852 1.00 91.69 87 ILE A C 1
ATOM 682 O O . ILE A 1 87 ? -15.032 -2.158 5.806 1.00 91.69 87 ILE A O 1
ATOM 686 N N . ALA A 1 88 ? -16.411 -0.704 4.802 1.00 90.25 88 ALA A N 1
ATOM 687 C CA . ALA A 1 88 ? -15.688 -0.706 3.531 1.00 90.25 88 ALA A CA 1
ATOM 688 C C . ALA A 1 88 ? -14.261 -0.146 3.675 1.00 90.25 88 ALA A C 1
ATOM 690 O O . ALA A 1 88 ? -13.304 -0.752 3.183 1.00 90.25 88 ALA A O 1
ATOM 691 N N . ALA A 1 89 ? -14.103 0.971 4.394 1.00 90.06 89 ALA A N 1
ATOM 692 C CA . ALA A 1 89 ? -12.796 1.549 4.703 1.00 90.06 89 ALA A CA 1
ATOM 693 C C . ALA A 1 89 ? -11.949 0.606 5.576 1.00 90.06 89 ALA A C 1
ATOM 695 O O . ALA A 1 89 ? -10.768 0.383 5.299 1.00 90.06 89 ALA A O 1
ATOM 696 N N . GLY A 1 90 ? -12.564 -0.011 6.586 1.00 92.75 90 GLY A N 1
ATOM 697 C CA . GLY A 1 90 ? -11.931 -0.994 7.456 1.00 92.75 90 GLY A CA 1
ATOM 698 C C . GLY A 1 90 ? -11.455 -2.231 6.701 1.00 92.75 90 GLY A C 1
ATOM 699 O O . GLY A 1 90 ? -10.342 -2.687 6.938 1.00 92.75 90 GLY A O 1
ATOM 700 N N . LYS A 1 91 ? -12.223 -2.725 5.722 1.00 94.12 91 LYS A N 1
ATOM 701 C CA . LYS A 1 91 ? -11.823 -3.855 4.866 1.00 94.12 91 LYS A CA 1
ATOM 702 C C . LYS A 1 91 ? -10.556 -3.558 4.059 1.00 94.12 91 LYS A C 1
ATOM 704 O O . LYS A 1 91 ? -9.675 -4.409 3.962 1.00 94.12 91 LYS A O 1
ATOM 709 N N . GLN A 1 92 ? -10.452 -2.354 3.495 1.00 94.00 92 GLN A N 1
ATOM 710 C CA . GLN A 1 92 ? -9.261 -1.912 2.758 1.00 94.00 92 GLN A CA 1
ATOM 711 C C . GLN A 1 92 ? -8.036 -1.839 3.680 1.00 94.00 92 GLN A C 1
ATOM 713 O O . GLN A 1 92 ? -6.968 -2.353 3.350 1.00 94.00 92 GLN A O 1
ATOM 718 N N . LEU A 1 93 ? -8.198 -1.253 4.871 1.00 94.06 93 LEU A N 1
ATOM 719 C CA . LEU A 1 93 ? -7.134 -1.185 5.876 1.00 94.06 93 LEU A CA 1
ATOM 720 C C . LEU A 1 93 ? -6.712 -2.575 6.363 1.00 94.06 93 LEU A C 1
ATOM 722 O O . LEU A 1 93 ? -5.519 -2.842 6.488 1.00 94.06 93 LEU A O 1
ATOM 726 N N . TYR A 1 94 ? -7.675 -3.471 6.579 1.00 95.19 94 TYR A N 1
ATOM 727 C CA . TYR A 1 94 ? -7.430 -4.853 6.974 1.00 95.19 94 TYR A CA 1
ATOM 728 C C . TYR A 1 94 ? -6.553 -5.575 5.944 1.00 95.19 94 TYR A C 1
ATOM 730 O O . TYR A 1 94 ? -5.583 -6.233 6.324 1.00 95.19 94 TYR A O 1
ATOM 738 N N . GLY A 1 95 ? -6.839 -5.377 4.650 1.00 94.69 95 GLY A N 1
ATOM 739 C CA . GLY A 1 95 ? -6.039 -5.884 3.531 1.00 94.69 95 GLY A CA 1
ATOM 740 C C . GLY A 1 95 ? -4.561 -5.499 3.606 1.00 94.69 95 GLY A C 1
ATOM 741 O O . GLY A 1 95 ? -3.690 -6.328 3.360 1.00 94.69 95 GLY A O 1
ATOM 742 N N . ASN A 1 96 ? -4.282 -4.260 4.008 1.00 92.94 96 ASN A N 1
ATOM 743 C CA . ASN A 1 96 ? -2.925 -3.719 4.038 1.00 92.94 96 ASN A CA 1
ATOM 744 C C . ASN A 1 96 ? -2.157 -4.059 5.324 1.00 92.94 96 ASN A C 1
ATOM 746 O O . ASN A 1 96 ? -0.936 -4.176 5.288 1.00 92.94 96 ASN A O 1
ATOM 750 N N . LEU A 1 97 ? -2.853 -4.172 6.460 1.00 93.69 97 LEU A N 1
ATOM 751 C CA . LEU A 1 97 ? -2.215 -4.198 7.784 1.00 93.69 97 LEU A CA 1
ATOM 752 C C . LEU A 1 97 ? -2.405 -5.512 8.547 1.00 93.69 97 LEU A C 1
ATOM 754 O O . LEU A 1 97 ? -1.564 -5.874 9.365 1.00 93.69 97 LEU A O 1
ATOM 758 N N . CYS A 1 98 ? -3.510 -6.221 8.319 1.00 93.81 98 CYS A N 1
ATOM 759 C CA . CYS A 1 98 ? -3.952 -7.307 9.198 1.00 93.81 98 CYS A CA 1
ATOM 760 C C . CYS A 1 98 ? -3.927 -8.683 8.517 1.00 93.81 98 CYS A C 1
ATOM 762 O O . CYS A 1 98 ? -3.709 -9.692 9.194 1.00 93.81 98 CYS A O 1
ATOM 764 N N . VAL A 1 99 ? -4.102 -8.735 7.189 1.00 95.25 99 VAL A N 1
ATOM 765 C CA . VAL A 1 99 ? -4.152 -9.983 6.400 1.00 95.25 99 VAL A CA 1
ATOM 766 C C . VAL A 1 99 ? -2.913 -10.852 6.587 1.00 95.25 99 VAL A C 1
ATOM 768 O O . VAL A 1 99 ? -3.042 -12.071 6.658 1.00 95.25 99 VAL A O 1
ATOM 771 N N . ALA A 1 100 ? -1.730 -10.250 6.727 1.00 93.00 100 ALA A N 1
ATOM 772 C CA . ALA A 1 100 ? -0.480 -10.993 6.877 1.00 93.00 100 ALA A CA 1
ATOM 773 C C . ALA A 1 100 ? -0.496 -11.974 8.067 1.00 93.00 100 ALA A C 1
ATOM 775 O O . ALA A 1 100 ? 0.113 -13.038 7.991 1.00 93.00 100 ALA A O 1
ATOM 776 N N . CYS A 1 101 ? -1.217 -11.643 9.144 1.00 94.88 101 CYS A N 1
ATOM 777 C CA . CYS A 1 101 ? -1.316 -12.496 10.328 1.00 94.88 101 CYS A CA 1
ATOM 778 C C . CYS A 1 101 ? -2.669 -13.207 10.438 1.00 94.88 101 CYS A C 1
ATOM 780 O O . CYS A 1 101 ? -2.706 -14.370 10.832 1.00 94.88 101 CYS A 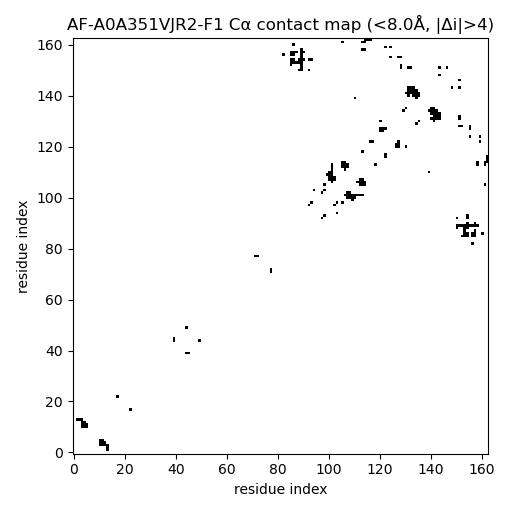O 1
ATOM 782 N N . HIS A 1 102 ? -3.770 -12.528 10.108 1.00 94.81 102 HIS A N 1
ATOM 783 C CA . HIS A 1 102 ? -5.134 -13.032 10.316 1.00 94.81 102 HIS A CA 1
ATOM 784 C C . HIS A 1 102 ? -5.774 -13.649 9.057 1.00 94.81 102 HIS A C 1
ATOM 786 O O . HIS A 1 102 ? -6.896 -14.156 9.121 1.00 94.81 102 HIS A O 1
ATOM 792 N N . GLY A 1 103 ? -5.071 -13.626 7.921 1.00 94.06 103 GLY A N 1
ATOM 793 C CA . GLY A 1 103 ? -5.515 -14.185 6.646 1.00 94.06 103 GLY A CA 1
ATOM 794 C C . GLY A 1 103 ? -6.552 -13.319 5.924 1.00 94.06 103 GLY A C 1
ATOM 795 O O . GLY A 1 103 ? -7.230 -12.484 6.523 1.00 94.06 103 GLY A O 1
ATOM 796 N N . GLU A 1 104 ? -6.716 -13.535 4.616 1.00 92.88 104 GLU A N 1
ATOM 797 C CA . GLU A 1 104 ? -7.676 -12.780 3.788 1.00 92.88 104 GLU A CA 1
ATOM 798 C C . GLU A 1 104 ? -9.124 -12.960 4.251 1.00 92.88 104 GLU A C 1
ATOM 800 O O . GLU A 1 104 ? -9.908 -12.015 4.252 1.00 92.88 104 GLU A O 1
ATOM 805 N N . SER A 1 105 ? -9.466 -14.171 4.696 1.00 91.00 105 SER A N 1
ATOM 806 C CA . SER A 1 105 ? -10.799 -14.498 5.217 1.00 91.00 105 SER A CA 1
ATOM 807 C C . SER A 1 105 ? -10.971 -14.186 6.706 1.00 91.00 105 SER A C 1
ATOM 809 O O . SER A 1 105 ? -11.996 -14.550 7.271 1.00 91.00 105 SER A O 1
ATOM 811 N N . ALA A 1 106 ? -9.972 -13.583 7.361 1.00 93.44 106 ALA A N 1
ATOM 812 C CA . ALA A 1 106 ? -9.960 -13.328 8.804 1.00 93.44 106 ALA A CA 1
ATOM 813 C C . ALA A 1 106 ? -10.113 -14.572 9.700 1.00 93.44 106 ALA A C 1
ATOM 815 O O . ALA A 1 106 ? -10.387 -14.452 10.892 1.00 93.44 106 ALA A O 1
ATOM 816 N N . LYS A 1 107 ? -9.877 -15.763 9.134 1.00 92.75 107 LYS A N 1
ATOM 817 C CA . LYS A 1 107 ? -9.948 -17.064 9.820 1.00 92.75 107 LYS A CA 1
ATOM 818 C C . LYS A 1 107 ? -8.658 -17.447 10.551 1.00 92.75 107 LYS A C 1
ATOM 820 O O . LYS A 1 107 ? -8.520 -18.568 11.028 1.00 92.75 107 LYS A O 1
ATOM 825 N N . GLY A 1 108 ? -7.714 -16.516 10.644 1.00 88.12 108 GLY A N 1
ATOM 826 C CA . GLY A 1 108 ? -6.449 -16.697 11.340 1.00 88.12 108 GLY A CA 1
ATOM 827 C C . GLY A 1 108 ? -5.311 -17.162 10.433 1.00 88.12 108 GLY A C 1
ATOM 828 O O . GLY A 1 108 ? -5.376 -17.096 9.205 1.00 88.12 108 GLY A O 1
ATOM 829 N N . GLY A 1 109 ? -4.232 -17.587 11.080 1.00 87.88 109 GLY A N 1
ATOM 830 C CA . GLY A 1 109 ? -2.975 -17.991 10.465 1.00 87.88 109 GLY A CA 1
ATOM 831 C C . GLY A 1 109 ? -1.885 -17.948 11.527 1.00 87.88 109 GLY A C 1
ATOM 832 O O . GLY A 1 109 ? -1.836 -18.806 12.404 1.00 87.88 109 GLY A O 1
ATOM 833 N N . ILE A 1 110 ? -1.059 -16.902 11.485 1.00 90.44 110 ILE A N 1
ATOM 834 C CA . ILE A 1 110 ? -0.140 -16.560 12.584 1.00 90.44 110 ILE A CA 1
ATOM 835 C C . ILE A 1 110 ? -0.938 -15.978 13.761 1.00 90.44 110 ILE A C 1
ATOM 837 O O . ILE A 1 110 ? -0.682 -16.289 14.922 1.00 90.44 110 ILE A O 1
ATOM 841 N N . GLY A 1 111 ? -1.911 -15.119 13.446 1.00 89.75 111 GLY A N 1
ATOM 842 C CA . GLY A 1 111 ? -2.854 -14.538 14.391 1.00 89.75 111 GLY A CA 1
ATOM 843 C C . GLY A 1 111 ? -4.111 -15.400 14.567 1.00 89.75 111 GLY A C 1
ATOM 844 O O . GLY A 1 111 ? -4.379 -16.294 13.759 1.00 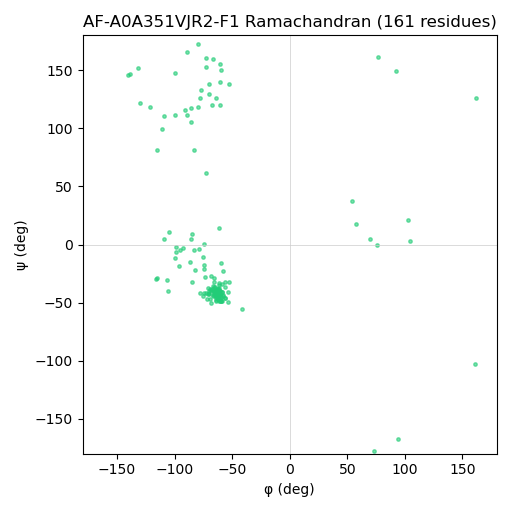89.75 111 GLY A O 1
ATOM 845 N N . PRO A 1 112 ? -4.905 -15.136 15.618 1.00 91.62 112 PRO A N 1
ATOM 846 C CA . PRO A 1 112 ? -6.139 -15.867 15.885 1.00 91.62 112 PRO A CA 1
ATOM 847 C C . PRO A 1 112 ? -7.215 -15.614 14.822 1.00 91.62 112 PRO A C 1
ATOM 849 O O . PRO A 1 112 ? -7.207 -14.596 14.128 1.00 91.62 112 PRO A O 1
ATOM 852 N N . ASP A 1 113 ? -8.177 -16.528 14.750 1.00 93.19 113 ASP A N 1
ATOM 853 C CA . ASP A 1 113 ? -9.411 -16.354 13.987 1.00 93.19 113 ASP A CA 1
ATOM 854 C C . ASP A 1 113 ? -10.244 -15.195 14.574 1.00 93.19 113 ASP A C 1
ATOM 856 O O . ASP A 1 113 ? -10.515 -15.163 15.776 1.00 93.19 113 ASP A O 1
ATOM 860 N N . LEU A 1 114 ? -10.616 -14.225 13.734 1.00 93.25 114 LEU A N 1
ATOM 861 C CA . LEU A 1 114 ? -11.407 -13.044 14.103 1.00 93.25 114 LEU A CA 1
ATOM 862 C C . LEU A 1 114 ? -12.909 -13.223 13.830 1.00 93.25 114 LEU A C 1
ATOM 864 O O . LEU A 1 114 ? -13.704 -12.359 14.193 1.00 93.25 114 LEU A O 1
ATOM 868 N N . THR A 1 115 ? -13.316 -14.337 13.223 1.00 91.75 115 THR A N 1
ATOM 869 C CA . THR A 1 115 ? -14.727 -14.662 12.958 1.00 91.75 115 THR A CA 1
ATOM 870 C C . THR A 1 115 ? -15.418 -15.284 14.177 1.00 91.75 115 THR A C 1
ATOM 872 O O . THR A 1 115 ? -16.628 -15.165 14.360 1.00 91.75 115 THR A O 1
ATOM 875 N N . VAL A 1 116 ? -14.641 -15.864 15.100 1.00 88.00 116 VAL A N 1
ATOM 876 C CA . VAL A 1 116 ? -15.169 -16.584 16.269 1.00 88.00 116 VAL A CA 1
ATOM 877 C C . VAL A 1 116 ? -16.022 -15.714 17.201 1.00 88.00 116 VAL A C 1
ATOM 879 O O . VAL A 1 116 ? -15.888 -14.489 17.299 1.00 88.00 116 VAL A O 1
ATOM 882 N N . SER A 1 117 ? -16.911 -16.364 17.956 1.00 82.00 117 SER A N 1
ATOM 883 C CA . SER A 1 117 ? -17.831 -15.680 18.871 1.00 82.00 117 SER A CA 1
ATOM 884 C C . SER A 1 117 ? -17.164 -15.151 20.146 1.00 82.00 117 SER A C 1
ATOM 886 O O . SER A 1 117 ? -17.702 -14.243 20.775 1.00 82.00 117 SER A O 1
ATOM 888 N N . LYS A 1 118 ? -16.000 -15.690 20.537 1.00 83.94 118 LYS A N 1
ATOM 889 C CA . LYS A 1 118 ? -15.307 -15.339 21.784 1.00 83.94 118 LYS A CA 1
ATOM 890 C C . LYS A 1 118 ? -13.840 -15.011 21.535 1.00 83.94 118 LYS A C 1
ATOM 892 O O . LYS A 1 118 ? -13.082 -15.863 21.082 1.00 83.94 118 LYS A O 1
ATOM 897 N N . PHE A 1 119 ? -13.434 -13.800 21.908 1.00 88.75 119 PHE A N 1
ATOM 898 C CA . PHE A 1 119 ? -12.035 -13.374 21.907 1.00 88.75 119 PHE A CA 1
ATOM 899 C C . PHE A 1 119 ? -11.447 -13.457 23.314 1.00 88.75 119 PHE A C 1
ATOM 901 O O . PHE A 1 119 ? -12.128 -13.182 24.300 1.00 88.75 119 PHE A O 1
ATOM 908 N N . ARG A 1 120 ? -10.148 -13.761 23.409 1.00 87.81 120 ARG A N 1
ATOM 909 C CA . ARG A 1 120 ? -9.416 -13.806 24.688 1.00 87.81 120 ARG A CA 1
ATOM 910 C C . ARG A 1 120 ? -9.453 -12.474 25.444 1.00 87.81 120 ARG A C 1
ATOM 912 O O . ARG A 1 120 ? -9.455 -12.472 26.669 1.00 87.81 120 ARG A O 1
ATOM 919 N N . TYR A 1 121 ? -9.450 -11.366 24.709 1.00 88.19 121 TYR A N 1
ATOM 920 C CA . TYR A 1 121 ? -9.394 -10.013 25.259 1.00 88.19 121 TYR A CA 1
ATOM 921 C C . TYR A 1 121 ? -10.737 -9.277 25.213 1.00 88.19 121 TYR A C 1
ATOM 923 O O . TYR A 1 121 ? -10.743 -8.082 25.475 1.00 88.19 121 TYR A O 1
ATOM 931 N N . GLY A 1 122 ? -11.835 -9.978 24.901 1.00 88.88 122 GLY A N 1
ATOM 932 C CA . GLY A 1 122 ? -13.163 -9.390 24.709 1.00 88.88 122 GLY A CA 1
ATOM 933 C C . GLY A 1 122 ? -13.457 -9.020 23.251 1.00 88.88 122 GLY A C 1
ATOM 934 O O . GLY A 1 122 ? -12.543 -8.762 22.468 1.00 88.88 122 GLY A O 1
ATOM 935 N N . LYS A 1 123 ? -14.741 -9.084 22.870 1.00 88.06 123 LYS A N 1
ATOM 936 C CA . LYS A 1 123 ? -15.253 -8.782 21.514 1.00 88.06 123 LYS A CA 1
ATOM 937 C C . LYS A 1 123 ? -16.063 -7.477 21.487 1.00 88.06 123 LYS A C 1
ATOM 939 O O . LYS A 1 123 ? -16.618 -7.113 20.458 1.00 88.06 123 LYS A O 1
ATOM 944 N N . GLU A 1 124 ? -16.121 -6.753 22.601 1.00 89.56 124 GLU A N 1
ATOM 945 C CA . GLU A 1 124 ? -16.783 -5.454 22.642 1.00 89.56 124 GLU A CA 1
ATOM 946 C C . GLU A 1 124 ? -15.944 -4.406 21.900 1.00 89.56 124 GLU A C 1
ATOM 948 O O . GLU A 1 124 ? -14.714 -4.494 21.846 1.00 89.56 124 GLU A O 1
ATOM 953 N N . ARG A 1 125 ? -16.598 -3.372 21.355 1.00 90.06 125 ARG A N 1
ATOM 954 C CA . ARG A 1 125 ? -15.922 -2.231 20.702 1.00 90.06 125 ARG A CA 1
ATOM 955 C C . ARG A 1 125 ? -14.676 -1.741 21.455 1.00 90.06 125 ARG A C 1
ATOM 957 O O . ARG A 1 125 ? -13.615 -1.710 20.836 1.00 90.06 125 ARG A O 1
ATOM 964 N N . PRO A 1 126 ? -14.742 -1.381 22.755 1.00 92.06 126 PRO A N 1
ATOM 965 C CA . PRO A 1 126 ? -13.571 -0.887 23.481 1.00 92.06 126 PRO A CA 1
ATOM 966 C C . PRO A 1 126 ? -12.429 -1.908 23.563 1.00 92.06 126 PRO A C 1
ATOM 968 O O . PRO A 1 126 ? -11.263 -1.515 23.517 1.00 92.06 126 PRO A O 1
ATOM 971 N N . ASP A 1 127 ? -12.738 -3.202 23.632 1.00 92.50 127 ASP A N 1
ATOM 972 C CA . ASP A 1 127 ? -11.738 -4.266 23.727 1.00 92.50 127 ASP A CA 1
ATOM 973 C C . ASP A 1 127 ? -10.966 -4.440 22.419 1.00 92.50 127 ASP A C 1
ATOM 975 O O . ASP A 1 127 ? -9.735 -4.586 22.419 1.00 92.50 127 ASP A O 1
ATOM 979 N N . ILE A 1 128 ? -11.688 -4.393 21.296 1.00 92.88 128 ILE A N 1
ATOM 980 C CA . ILE A 1 128 ? -11.108 -4.476 19.953 1.00 92.88 128 ILE A CA 1
ATOM 981 C C . ILE A 1 128 ? -10.303 -3.208 19.668 1.00 92.88 128 ILE A C 1
ATOM 983 O O . ILE A 1 128 ? -9.143 -3.315 19.270 1.00 92.88 128 ILE A O 1
ATOM 987 N N . THR A 1 129 ? -10.859 -2.025 19.957 1.00 94.62 129 THR A N 1
ATOM 988 C CA . THR A 1 129 ? -10.150 -0.745 19.820 1.00 94.62 129 THR A CA 1
ATOM 989 C C . THR A 1 129 ? -8.835 -0.777 20.581 1.00 94.62 129 THR A C 1
ATOM 991 O O . THR A 1 129 ? -7.797 -0.484 19.996 1.00 94.62 129 THR A O 1
ATOM 994 N N . LYS A 1 130 ? -8.856 -1.210 21.849 1.00 94.12 130 LYS A N 1
ATOM 995 C CA . LYS A 1 130 ? -7.653 -1.307 22.679 1.00 94.12 130 LYS A CA 1
ATOM 996 C C . LYS A 1 130 ? -6.631 -2.283 22.102 1.00 94.12 130 LYS A C 1
ATOM 998 O O . LYS A 1 130 ? -5.439 -1.996 22.090 1.00 94.12 130 LYS A O 1
ATOM 1003 N N . SER A 1 131 ? -7.094 -3.426 21.598 1.00 94.12 131 SER A N 1
ATOM 1004 C CA . SER A 1 131 ? -6.216 -4.437 20.999 1.00 94.12 131 SER A CA 1
ATOM 1005 C C . SER A 1 131 ? -5.535 -3.928 19.727 1.00 94.12 131 SER A C 1
ATOM 1007 O O . SER A 1 131 ? -4.366 -4.226 19.514 1.00 94.12 131 SER A O 1
ATOM 1009 N N . ILE A 1 132 ? -6.226 -3.130 18.909 1.00 94.56 132 ILE A N 1
ATOM 1010 C CA . ILE A 1 132 ? -5.652 -2.516 17.703 1.00 94.56 132 ILE A CA 1
ATOM 1011 C C . ILE A 1 132 ? -4.729 -1.346 18.076 1.00 94.56 132 ILE A C 1
ATOM 1013 O O . ILE A 1 132 ? -3.628 -1.226 17.541 1.00 94.56 132 ILE A O 1
ATOM 1017 N N . SER A 1 133 ? -5.143 -0.484 19.007 1.00 94.12 133 SER A N 1
ATOM 1018 C CA . SER A 1 133 ? -4.393 0.725 19.349 1.00 94.12 133 SER A CA 1
ATOM 1019 C C . SER A 1 133 ? -3.109 0.423 20.117 1.00 94.12 133 SER A C 1
ATOM 1021 O O . SER A 1 133 ? -2.060 0.972 19.783 1.00 94.12 133 SER A O 1
ATOM 1023 N N . GLU A 1 134 ? -3.184 -0.437 21.132 1.00 94.38 134 GLU A N 1
ATOM 1024 C CA . GLU A 1 134 ? -2.076 -0.745 22.048 1.00 94.38 134 GLU A CA 1
ATOM 1025 C C . GLU A 1 134 ? -1.350 -2.050 21.691 1.00 94.38 134 GLU A C 1
ATOM 1027 O O . GLU A 1 134 ? -0.270 -2.316 22.216 1.00 94.38 134 GLU A O 1
ATOM 1032 N N . GLY A 1 135 ? -1.911 -2.862 20.792 1.00 93.06 135 GLY A N 1
ATOM 1033 C CA . GLY A 1 135 ? -1.406 -4.203 20.516 1.00 93.06 135 GLY A CA 1
ATOM 1034 C C . GLY A 1 135 ? -1.716 -5.185 21.649 1.00 93.06 135 GLY A C 1
ATOM 1035 O O . GLY A 1 135 ? -2.371 -4.863 22.646 1.00 93.06 135 GLY A O 1
ATOM 1036 N N . ARG A 1 136 ? -1.247 -6.428 21.503 1.00 93.69 136 ARG A N 1
ATOM 1037 C CA . ARG A 1 136 ? -1.383 -7.478 22.526 1.00 93.69 136 ARG A CA 1
ATOM 1038 C C . ARG A 1 136 ? -0.112 -8.325 22.619 1.00 93.69 136 ARG A C 1
ATOM 1040 O O . ARG A 1 136 ? 0.532 -8.587 21.600 1.00 93.69 136 ARG A O 1
ATOM 1047 N N . PRO A 1 137 ? 0.248 -8.797 23.829 1.00 86.81 137 PRO A N 1
ATOM 1048 C CA . PRO A 1 137 ? 1.380 -9.700 23.994 1.00 86.81 137 PRO A CA 1
ATOM 1049 C C . PRO A 1 137 ? 1.144 -10.990 23.198 1.00 86.81 137 PRO A C 1
ATOM 1051 O O . PRO A 1 137 ? 0.029 -11.509 23.168 1.00 86.81 137 PRO A O 1
ATOM 1054 N N . GLY A 1 138 ? 2.198 -11.506 22.563 1.00 82.56 138 GLY A N 1
ATOM 1055 C CA . GLY A 1 138 ? 2.100 -12.656 21.654 1.00 82.56 138 GLY A CA 1
ATOM 1056 C C . GLY A 1 138 ? 2.143 -12.304 20.163 1.00 82.56 138 GLY A C 1
ATOM 1057 O O . GLY A 1 138 ? 1.705 -13.109 19.352 1.00 82.56 138 GLY A O 1
ATOM 1058 N N . GLY A 1 139 ? 2.679 -11.132 19.798 1.00 85.94 139 GLY A N 1
ATOM 1059 C CA . GLY A 1 139 ? 3.041 -10.804 18.412 1.00 85.94 139 GLY A CA 1
ATOM 1060 C C . GLY A 1 139 ? 2.103 -9.843 17.677 1.00 85.94 139 GLY A C 1
ATOM 1061 O O . GLY A 1 139 ? 2.354 -9.558 16.511 1.00 85.94 139 GLY A O 1
ATOM 1062 N N . MET A 1 140 ? 1.062 -9.310 18.328 1.00 93.81 140 MET A N 1
ATOM 1063 C CA . MET A 1 140 ? 0.200 -8.277 17.738 1.00 93.81 140 MET A CA 1
ATOM 1064 C C . MET A 1 140 ? 0.764 -6.875 18.045 1.00 93.81 140 MET A C 1
ATOM 1066 O O . MET A 1 140 ? 0.747 -6.474 19.213 1.00 93.81 140 MET A O 1
ATOM 1070 N N . PRO A 1 141 ? 1.263 -6.122 17.044 1.00 93.38 141 PRO A N 1
ATOM 1071 C CA . PRO A 1 141 ? 1.853 -4.802 17.258 1.00 93.38 141 PRO A CA 1
ATOM 1072 C C . PRO A 1 141 ? 0.795 -3.735 17.572 1.00 93.38 141 PRO A C 1
ATOM 1074 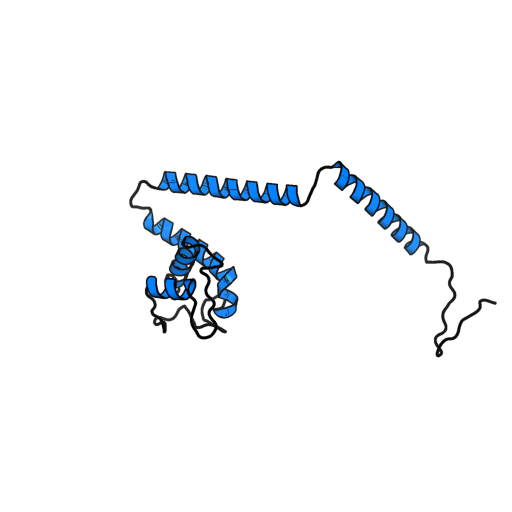O O . PRO A 1 141 ? 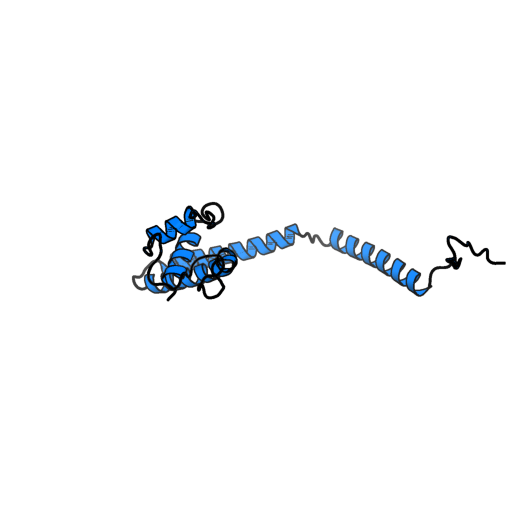-0.385 -3.892 17.262 1.00 93.38 141 PRO A O 1
ATOM 1077 N N . ALA A 1 142 ? 1.236 -2.625 18.164 1.00 94.62 142 ALA A N 1
ATOM 1078 C CA . ALA A 1 142 ? 0.414 -1.437 18.365 1.00 94.62 142 ALA A CA 1
ATOM 1079 C C . ALA A 1 142 ? 0.295 -0.638 17.056 1.00 94.62 142 ALA A C 1
ATOM 1081 O O . ALA A 1 142 ? 1.311 -0.258 16.469 1.00 94.62 142 ALA A O 1
ATOM 1082 N N . PHE A 1 143 ? -0.932 -0.349 16.616 1.00 94.06 143 PHE A N 1
ATOM 1083 C CA . PHE A 1 143 ? -1.179 0.401 15.378 1.00 94.06 143 PHE A CA 1
ATOM 1084 C C . PHE A 1 143 ? -1.464 1.890 15.601 1.00 94.06 143 PHE A C 1
ATOM 1086 O O . PHE A 1 143 ? -1.494 2.650 14.637 1.00 94.06 143 PHE A O 1
ATOM 1093 N N . SER A 1 144 ? -1.599 2.344 16.851 1.00 89.75 144 SER A N 1
ATOM 1094 C CA . SER A 1 144 ? -1.844 3.763 17.174 1.00 89.75 144 SER A CA 1
ATOM 1095 C C . SER A 1 144 ? -0.778 4.734 16.654 1.00 89.75 144 SER A C 1
ATOM 1097 O O . SER A 1 144 ? -1.072 5.910 16.465 1.00 89.75 144 SER A O 1
ATOM 1099 N N . SER A 1 145 ? 0.447 4.266 16.397 1.00 89.12 145 SER A N 1
ATOM 1100 C CA . SER A 1 145 ? 1.519 5.069 15.796 1.00 89.12 145 SER A CA 1
ATOM 1101 C C . SER A 1 145 ? 1.503 5.087 14.263 1.00 89.12 145 SER A C 1
ATOM 1103 O O . SER A 1 145 ? 2.177 5.920 13.663 1.00 89.12 145 SER A O 1
ATOM 1105 N N . GLN A 1 146 ? 0.763 4.175 13.625 1.00 90.44 146 GLN A N 1
ATOM 1106 C CA . GLN A 1 146 ? 0.746 3.989 12.168 1.00 90.44 146 GLN A CA 1
ATOM 1107 C C . GLN A 1 146 ? -0.538 4.510 11.516 1.00 90.44 146 GLN A C 1
ATOM 1109 O O . GLN A 1 146 ? -0.508 4.931 10.361 1.00 90.44 146 GLN A O 1
ATOM 1114 N N . ILE A 1 147 ? -1.658 4.476 12.241 1.00 92.38 147 ILE A N 1
ATOM 1115 C CA . ILE A 1 147 ? -2.979 4.877 11.749 1.00 92.38 147 ILE A CA 1
ATOM 1116 C C . ILE A 1 147 ? -3.678 5.819 12.729 1.00 92.38 147 ILE A C 1
ATOM 1118 O O . ILE A 1 147 ? -3.441 5.782 13.937 1.00 92.38 147 ILE A O 1
ATOM 1122 N N . ASN A 1 148 ? -4.546 6.677 12.197 1.00 91.81 148 ASN A N 1
ATOM 1123 C CA . ASN A 1 148 ? -5.306 7.638 12.990 1.00 91.81 148 ASN A CA 1
ATOM 1124 C C . ASN A 1 148 ? -6.524 6.981 13.677 1.00 91.81 148 ASN A C 1
ATOM 1126 O O . ASN A 1 148 ? -6.874 5.826 13.426 1.00 91.81 148 ASN A O 1
ATOM 1130 N N . ARG A 1 149 ? -7.199 7.732 14.554 1.00 89.19 149 ARG A N 1
ATOM 1131 C CA . ARG A 1 149 ? -8.343 7.222 15.326 1.00 89.19 149 ARG A CA 1
ATOM 1132 C C . ARG A 1 149 ? -9.518 6.772 14.449 1.00 89.19 149 ARG A C 1
ATOM 1134 O O . ARG A 1 149 ? -10.105 5.734 14.725 1.00 89.19 149 ARG A O 1
ATOM 1141 N N . GLU A 1 150 ? -9.829 7.507 13.388 1.00 89.38 150 GLU A N 1
ATOM 1142 C CA . GLU A 1 150 ? -10.935 7.187 12.470 1.00 89.38 150 GLU A CA 1
ATOM 1143 C C . GLU A 1 150 ? -10.673 5.883 11.700 1.00 89.38 150 GLU A C 1
ATOM 1145 O O . GLU A 1 150 ? -11.579 5.082 11.469 1.00 89.38 150 GLU A O 1
ATOM 1150 N N . GLN A 1 151 ? -9.414 5.634 11.336 1.00 91.25 151 GLN A N 1
ATOM 1151 C CA . GLN A 1 151 ? -8.969 4.389 10.713 1.00 91.25 151 GLN A CA 1
ATOM 1152 C C . GLN A 1 151 ? -9.060 3.209 11.688 1.00 91.25 151 GLN A C 1
ATOM 1154 O O . GLN A 1 151 ? -9.474 2.122 11.285 1.00 91.25 151 GLN A O 1
ATOM 1159 N N . ILE A 1 152 ? -8.732 3.419 12.969 1.00 92.88 152 ILE A N 1
ATOM 1160 C CA . ILE A 1 152 ? -8.929 2.404 14.016 1.00 92.88 152 ILE A CA 1
ATOM 1161 C C . ILE A 1 152 ? -10.420 2.088 14.165 1.00 92.88 152 ILE A C 1
ATOM 1163 O O . ILE A 1 152 ? -10.789 0.919 14.163 1.00 92.88 152 ILE A O 1
ATOM 1167 N N . GLU A 1 153 ? -11.285 3.100 14.233 1.00 91.81 153 GLU A N 1
ATOM 1168 C CA . GLU A 1 153 ? -12.739 2.904 14.319 1.00 91.81 153 GLU A CA 1
ATOM 1169 C C . GLU A 1 153 ? -13.287 2.153 13.092 1.00 91.81 153 GLU A C 1
ATOM 1171 O O . GLU A 1 153 ? -14.078 1.223 13.244 1.00 91.81 153 GLU A O 1
ATOM 1176 N N . SER A 1 154 ? -12.784 2.460 11.892 1.00 93.38 154 SER A N 1
ATOM 1177 C CA . SER A 1 154 ? -13.119 1.727 10.660 1.00 93.38 154 SER A CA 1
ATOM 1178 C C . SER A 1 154 ? -12.734 0.244 10.743 1.00 93.38 154 SER A C 1
ATOM 1180 O O . SER A 1 154 ? -13.524 -0.631 10.393 1.00 93.38 154 SER A O 1
ATOM 1182 N N . LEU A 1 155 ? -11.527 -0.060 11.237 1.00 94.44 155 LEU A N 1
ATOM 1183 C CA . LEU A 1 155 ? -11.077 -1.43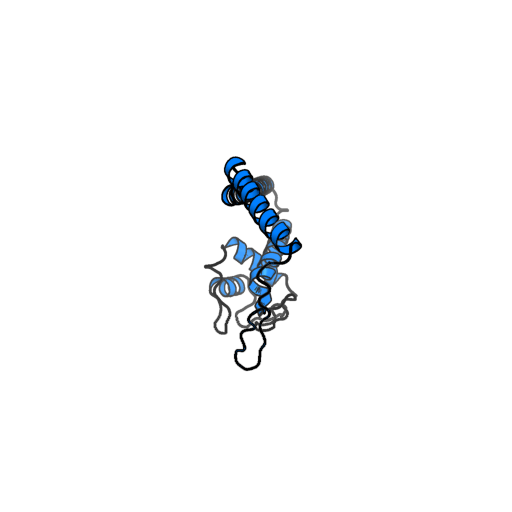9 11.450 1.00 94.44 155 LEU A CA 1
ATOM 1184 C C . LEU A 1 155 ? -11.935 -2.168 12.488 1.00 94.44 155 LEU A C 1
ATOM 1186 O O . LEU A 1 155 ? -12.269 -3.332 12.286 1.00 94.44 155 LEU A O 1
ATOM 1190 N N . VAL A 1 156 ? -12.313 -1.494 13.576 1.00 94.06 156 VAL A N 1
ATOM 1191 C CA . VAL A 1 156 ? -13.177 -2.063 14.619 1.00 94.06 156 VAL A CA 1
ATOM 1192 C C . VAL A 1 156 ? -14.548 -2.419 14.047 1.00 94.06 156 VAL A C 1
ATOM 1194 O O . VAL A 1 156 ? -15.013 -3.536 14.266 1.00 94.06 156 VAL A O 1
ATOM 1197 N N . GLU A 1 157 ? -15.174 -1.525 13.274 1.00 93.81 157 GLU A N 1
ATOM 1198 C CA . GLU A 1 157 ? -16.453 -1.818 12.606 1.00 93.81 157 GLU A CA 1
ATOM 1199 C C . GLU A 1 157 ? -16.334 -2.991 11.634 1.00 93.81 157 GLU A C 1
ATOM 1201 O O . GLU A 1 157 ? -17.188 -3.879 11.627 1.00 93.81 157 GLU A O 1
ATOM 1206 N N . TYR A 1 158 ? -15.251 -3.042 10.853 1.00 94.25 158 TYR A N 1
ATOM 1207 C CA . TYR A 1 158 ? -15.009 -4.167 9.959 1.00 94.25 158 TYR A CA 1
ATOM 1208 C C . TYR A 1 158 ? -14.889 -5.483 10.733 1.00 94.25 158 TYR A C 1
ATOM 1210 O O . TYR A 1 158 ? -15.592 -6.433 10.402 1.00 94.25 158 TYR A O 1
ATOM 1218 N N . VAL A 1 159 ? -14.083 -5.540 11.798 1.00 93.19 159 VAL A N 1
ATOM 1219 C CA . VAL A 1 159 ? -13.914 -6.759 12.609 1.00 93.19 159 VAL A CA 1
ATOM 1220 C C . VAL A 1 159 ? -15.224 -7.186 13.273 1.00 93.19 159 VAL A C 1
ATOM 1222 O O . VAL A 1 159 ? -15.527 -8.374 13.315 1.00 93.19 159 VAL A O 1
ATOM 1225 N N . LEU A 1 160 ? -16.037 -6.241 13.747 1.00 91.38 160 LEU A N 1
ATOM 1226 C CA . LEU A 1 160 ? -17.355 -6.537 14.319 1.00 91.38 160 LEU A CA 1
ATOM 1227 C C . LEU A 1 160 ? -18.363 -7.041 13.282 1.00 91.38 160 LEU A C 1
ATOM 1229 O O . LEU A 1 160 ? -19.282 -7.778 13.638 1.00 91.38 160 LEU A O 1
ATOM 1233 N N . SER A 1 161 ? -18.194 -6.665 12.013 1.00 91.44 161 SER A N 1
ATOM 1234 C CA . SER A 1 161 ? -19.026 -7.156 10.911 1.00 91.44 161 SER A CA 1
ATOM 1235 C C . SER A 1 161 ? -18.703 -8.599 10.497 1.00 91.44 161 SER A C 1
ATOM 1237 O O . SER A 1 161 ? -19.532 -9.244 9.848 1.00 91.44 161 SER A O 1
ATOM 1239 N N . LEU A 1 162 ? -17.527 -9.118 10.881 1.00 89.75 162 LEU A N 1
ATOM 1240 C CA . LEU A 1 162 ? -17.102 -10.486 10.584 1.00 89.75 162 LEU A CA 1
ATOM 1241 C C . LEU A 1 162 ? -17.920 -11.510 11.388 1.00 89.75 162 LEU A C 1
ATOM 1243 O O . LEU A 1 162 ? -18.185 -11.333 12.582 1.00 89.75 162 LEU A O 1
ATOM 1247 N N . LYS A 1 163 ? -18.299 -12.598 10.713 1.00 76.94 163 LYS A N 1
ATOM 1248 C CA . LYS A 1 163 ? -19.079 -13.723 11.245 1.00 76.94 163 LYS A CA 1
ATOM 1249 C C . LYS A 1 163 ? -18.353 -15.034 11.043 1.00 76.94 163 LYS A C 1
ATOM 1251 O O . LYS A 1 163 ? -17.681 -15.155 9.993 1.00 76.94 163 LYS A O 1
#

Nearest PDB structures (foldseek):
  7c90-assembly1_D  TM=9.334E-01  e=3.467E-05  Methylophaga aminisulfidivorans MP
  7c90-assembly1_C  TM=9.332E-01  e=9.085E-05  Methylophaga aminisulfidivorans MP
  2d0w-assembly2_B  TM=9.142E-01  e=3.160E-04  Hyphomicrobium denitrificans
  6rte-assembly1_A  TM=8.616E-01  e=3.964E-04  Pseudomonas aeruginosa
  6rte-assembly2_B  TM=8.650E-01  e=6.601E-04  Pseudomonas aeruginosa

Solvent-accessible surface area (backbone atoms only — not comparable to full-atom values): 9458 Å² total; per-residue (Å²): 134,84,77,62,60,72,56,95,87,47,76,51,78,78,68,87,69,76,58,69,68,57,55,52,52,53,53,49,53,52,53,50,50,52,52,51,52,50,49,45,69,73,67,73,63,45,75,63,60,53,52,49,52,56,45,50,56,51,50,52,53,47,49,55,51,50,54,52,54,58,73,57,65,82,55,98,74,50,62,64,60,47,51,54,52,30,26,56,53,9,50,57,50,36,65,77,74,42,25,90,32,19,29,91,83,31,69,18,72,86,34,70,52,57,35,60,96,75,50,98,72,47,78,48,71,71,35,44,44,45,40,46,41,66,19,45,94,90,83,47,68,52,38,55,88,79,48,54,72,69,57,49,53,14,36,42,46,27,52,69,68,47,102

Foldseek 3Di:
DPDFDDDPNDTDDPPVDPDPVVVVVVVVVVVVVVVVVVCCVPVVDDPVVVVVVVVVVVVVVVVVVVVVVVVVPPDPVCPVVVLVVLLVLLLVVCVVPPCVACNNLSCGDVHHRLQDPDDPQDLDLVSQLCCAQCNDPRDGHHCVVPDPPSNSSSNSSNSNPHD

Radius of gyration: 29.8 Å; Cα contacts (8 Å, |Δi|>4): 127; chains: 1; bounding box: 82×45×62 Å

Secondary structure (DSSP, 8-state):
-----EETTEE-----S--HHHHHHHHHHHHHHHHHHHHHHHS---HHHHHHHHHHHHHHHHHHHHHHHHHTTS-TTHHHHHHHHHHHHHHHHHHHHTHHHH-TTSS-SSSPPSSSS--TT-SSHHHHHHHHHH-BTTTB---TTTS-HHHHHHHHHHHHH--

pLDDT: mean 83.57, std 13.59, range [37.62, 97.81]